Protein AF-A0A1L9VDT9-F1 (afdb_monomer)

Radius of gyration: 27.66 Å; Cα contacts (8 Å, |Δi|>4): 80; chains: 1; bounding box: 55×42×67 Å

Structure (mmCIF, N/CA/C/O backbone):
data_AF-A0A1L9VDT9-F1
#
_entry.id   AF-A0A1L9VDT9-F1
#
loop_
_atom_site.group_PDB
_atom_site.id
_atom_site.type_symbol
_atom_site.label_atom_id
_atom_site.label_alt_id
_atom_site.label_comp_id
_atom_site.label_asym_id
_atom_site.label_entity_id
_atom_site.label_seq_id
_atom_site.pdbx_PDB_ins_code
_atom_site.Cartn_x
_atom_site.Cartn_y
_atom_site.Cartn_z
_atom_site.occupancy
_atom_site.B_iso_or_equiv
_atom_site.auth_seq_id
_atom_site.auth_comp_id
_atom_site.auth_asym_id
_atom_site.auth_atom_id
_atom_site.pdbx_PDB_model_num
ATOM 1 N N . MET A 1 1 ? 7.710 -11.446 -13.720 1.00 82.19 1 MET A N 1
ATOM 2 C CA . MET A 1 1 ? 9.146 -11.270 -13.359 1.00 82.19 1 MET A CA 1
ATOM 3 C C . MET A 1 1 ? 9.260 -11.507 -11.850 1.00 82.19 1 MET A C 1
ATOM 5 O O . MET A 1 1 ? 8.217 -11.571 -11.224 1.00 82.19 1 MET A O 1
ATOM 9 N N . PRO A 1 2 ? 10.412 -11.699 -11.198 1.00 85.00 2 PRO A N 1
ATOM 10 C CA . PRO A 1 2 ? 10.447 -11.739 -9.729 1.00 85.00 2 PRO A CA 1
ATOM 11 C C . PRO A 1 2 ? 10.100 -10.370 -9.123 1.00 85.00 2 PRO A C 1
ATOM 13 O O . PRO A 1 2 ? 10.610 -9.367 -9.613 1.00 85.00 2 PRO A O 1
ATOM 16 N N . ARG A 1 3 ? 9.263 -10.312 -8.070 1.00 82.38 3 ARG A N 1
ATOM 17 C CA . ARG A 1 3 ? 8.740 -9.051 -7.481 1.00 82.38 3 ARG A CA 1
ATOM 18 C C . ARG A 1 3 ? 9.814 -7.983 -7.246 1.00 82.38 3 ARG A C 1
ATOM 20 O O . ARG A 1 3 ? 9.629 -6.843 -7.642 1.00 82.38 3 ARG A O 1
ATOM 27 N N . TYR A 1 4 ? 10.960 -8.356 -6.678 1.00 85.31 4 TYR A N 1
ATOM 28 C CA . TYR A 1 4 ? 12.043 -7.417 -6.348 1.00 85.31 4 TYR A CA 1
ATOM 29 C C . TYR A 1 4 ? 12.730 -6.766 -7.558 1.00 85.31 4 TYR A C 1
ATOM 31 O O . TYR A 1 4 ? 13.470 -5.798 -7.390 1.00 85.31 4 TYR A O 1
ATOM 39 N N . PHE A 1 5 ? 12.508 -7.292 -8.764 1.00 88.81 5 PHE A N 1
ATOM 40 C CA . PHE A 1 5 ? 13.055 -6.756 -10.012 1.00 88.81 5 PHE A CA 1
ATOM 41 C C . PHE A 1 5 ? 11.988 -6.067 -10.868 1.00 88.81 5 PHE A C 1
ATOM 43 O O . PHE A 1 5 ? 12.297 -5.504 -11.917 1.00 88.81 5 PHE A O 1
ATOM 50 N N . GLN A 1 6 ? 10.727 -6.109 -10.439 1.00 87.44 6 GLN A N 1
ATOM 51 C CA . GLN A 1 6 ? 9.625 -5.514 -11.176 1.00 87.44 6 GLN A CA 1
ATOM 52 C C . GLN A 1 6 ? 9.563 -4.008 -10.997 1.00 87.44 6 GLN A C 1
ATOM 54 O O . GLN A 1 6 ? 9.771 -3.484 -9.906 1.00 87.44 6 GLN A O 1
ATOM 59 N N . ASN A 1 7 ? 9.215 -3.335 -12.088 1.00 90.56 7 ASN A N 1
ATOM 60 C CA . ASN A 1 7 ? 8.931 -1.909 -12.108 1.00 90.56 7 ASN A CA 1
ATOM 61 C C . ASN A 1 7 ? 7.807 -1.602 -13.113 1.00 90.56 7 ASN A C 1
ATOM 63 O O . ASN A 1 7 ? 7.906 -0.696 -13.932 1.00 90.56 7 ASN A O 1
ATOM 67 N N . TYR A 1 8 ? 6.767 -2.438 -13.109 1.00 85.31 8 TYR A N 1
ATOM 68 C CA . TYR A 1 8 ? 5.582 -2.261 -13.949 1.00 85.31 8 TYR A CA 1
ATOM 69 C C . TYR A 1 8 ? 4.790 -1.015 -13.517 1.00 85.31 8 TYR A C 1
ATOM 71 O O . TYR A 1 8 ? 4.725 -0.718 -12.328 1.00 85.31 8 TYR A O 1
ATOM 79 N N . GLY A 1 9 ? 4.189 -0.294 -14.468 1.00 84.06 9 GLY A N 1
ATOM 80 C CA . GLY A 1 9 ? 3.541 1.004 -14.239 1.00 84.06 9 GLY A CA 1
ATOM 81 C C . GLY A 1 9 ? 4.457 2.216 -14.456 1.00 84.06 9 GLY A C 1
ATOM 82 O O . GLY A 1 9 ? 3.964 3.338 -14.524 1.00 84.06 9 GLY A O 1
ATOM 83 N N . ASP A 1 10 ? 5.769 2.006 -14.615 1.00 89.62 10 ASP A N 1
ATOM 84 C CA . ASP A 1 10 ? 6.721 3.032 -15.052 1.00 89.62 10 ASP A CA 1
ATOM 85 C C . ASP A 1 10 ? 6.895 2.971 -16.584 1.00 89.62 10 ASP A C 1
ATOM 87 O O . ASP A 1 10 ? 7.441 1.984 -17.086 1.00 89.62 10 ASP A O 1
ATOM 91 N N . PRO A 1 11 ? 6.481 4.004 -17.347 1.00 88.75 11 PRO A N 1
ATOM 92 C CA . PRO A 1 11 ? 6.501 3.962 -18.813 1.00 88.75 11 PRO A CA 1
ATOM 93 C C . PRO A 1 11 ? 7.888 3.712 -19.422 1.00 88.75 11 PRO A C 1
ATOM 95 O O . PRO A 1 11 ? 8.004 3.030 -20.436 1.00 88.75 11 PRO A O 1
ATOM 98 N N . GLU A 1 12 ? 8.946 4.230 -18.790 1.00 88.44 12 GLU A N 1
ATOM 99 C CA . GLU A 1 12 ? 10.332 4.025 -19.236 1.00 88.44 12 GLU A CA 1
ATOM 100 C C . GLU A 1 12 ? 10.808 2.582 -19.018 1.00 88.44 12 GLU A C 1
ATOM 102 O O . GLU A 1 12 ? 11.604 2.061 -19.793 1.00 88.44 12 GLU A O 1
ATOM 107 N N . SER A 1 13 ? 10.323 1.913 -17.971 1.00 90.56 13 SER A N 1
ATOM 108 C CA . SER A 1 13 ? 10.639 0.503 -17.732 1.00 90.56 13 SER A CA 1
ATOM 109 C C . SER A 1 13 ? 9.860 -0.411 -18.669 1.00 90.56 13 SER A C 1
ATOM 111 O O . SER A 1 13 ? 10.387 -1.429 -19.112 1.00 90.56 13 SER A O 1
ATOM 113 N N . GLU A 1 14 ? 8.617 -0.046 -18.986 1.00 87.06 14 GLU A N 1
ATOM 114 C CA . GLU A 1 14 ? 7.749 -0.817 -19.877 1.00 87.06 14 GLU A CA 1
ATOM 115 C C . GLU A 1 14 ? 8.190 -0.765 -21.340 1.00 87.06 14 GLU A C 1
ATOM 117 O O . GLU A 1 14 ? 8.021 -1.755 -22.053 1.00 87.06 14 GLU A O 1
ATOM 122 N N . SER A 1 15 ? 8.803 0.337 -21.785 1.00 86.88 15 SER A N 1
ATOM 123 C CA . SER A 1 15 ? 9.387 0.421 -23.129 1.00 86.88 15 SER A CA 1
ATOM 124 C C . SER A 1 15 ? 10.626 -0.467 -23.298 1.00 86.88 15 SER A C 1
ATOM 126 O O . SER A 1 15 ? 11.050 -0.714 -24.427 1.00 86.88 15 SER A O 1
ATOM 128 N N . LEU A 1 16 ? 11.202 -0.958 -22.189 1.00 86.75 16 LEU A N 1
ATOM 129 C CA . LEU A 1 16 ? 12.471 -1.691 -22.147 1.00 86.75 16 LEU A CA 1
ATOM 130 C C . LEU A 1 16 ? 13.615 -0.939 -22.846 1.00 86.75 16 LEU A C 1
ATOM 132 O O . LEU A 1 16 ? 14.579 -1.549 -23.316 1.00 86.75 16 LEU A O 1
ATOM 136 N N . GLU A 1 17 ? 13.535 0.390 -22.895 1.00 88.69 17 GLU A N 1
ATOM 137 C CA . GLU A 1 17 ? 14.630 1.227 -23.359 1.00 88.69 17 GLU A CA 1
ATOM 138 C C . GLU A 1 17 ? 15.736 1.289 -22.303 1.00 88.69 17 GLU A C 1
ATOM 140 O O . GLU A 1 17 ? 15.515 1.108 -21.103 1.00 88.69 17 GLU A O 1
ATOM 145 N N . LYS A 1 18 ? 16.972 1.539 -22.748 1.00 90.94 18 LYS A N 1
ATOM 146 C CA . LYS A 1 18 ? 18.097 1.678 -21.824 1.00 90.94 18 LYS A CA 1
ATOM 147 C C . LYS A 1 18 ? 17.825 2.869 -20.888 1.00 90.94 18 LYS A C 1
ATOM 149 O O . LYS A 1 18 ? 17.718 3.993 -21.380 1.00 90.94 18 LYS A O 1
ATOM 154 N N . PRO A 1 19 ? 17.776 2.661 -19.561 1.00 92.00 19 PRO A N 1
ATOM 155 C CA . PRO A 1 19 ? 17.385 3.709 -18.633 1.00 92.00 19 PRO A CA 1
ATOM 156 C C . PRO A 1 19 ? 18.429 4.823 -18.565 1.00 92.00 19 PRO A C 1
ATOM 158 O O . PRO A 1 19 ? 19.639 4.579 -18.643 1.00 92.00 19 PRO A O 1
ATOM 161 N N . LYS A 1 20 ? 17.949 6.053 -18.370 1.00 89.69 20 LYS A N 1
ATOM 162 C CA . LYS A 1 20 ? 18.797 7.217 -18.100 1.00 89.69 20 LYS A CA 1
ATOM 163 C C . LYS A 1 20 ? 19.376 7.107 -16.688 1.00 89.69 20 LYS A C 1
ATOM 165 O O . LYS A 1 20 ? 18.647 6.863 -15.731 1.00 89.69 20 LYS A O 1
ATOM 170 N N . LEU A 1 21 ? 20.692 7.275 -16.577 1.00 89.00 21 LEU A N 1
ATOM 171 C CA . LEU A 1 21 ? 21.431 7.197 -15.308 1.00 89.00 21 LEU A CA 1
ATOM 172 C C . LEU A 1 21 ? 21.796 8.574 -14.746 1.00 89.00 21 LEU A C 1
ATOM 174 O O . LEU A 1 21 ? 22.356 8.666 -13.656 1.00 89.00 21 LEU A O 1
ATOM 178 N N . GLU A 1 22 ? 21.523 9.629 -15.507 1.00 91.50 22 GLU A N 1
ATOM 179 C CA . GLU A 1 22 ? 21.827 10.999 -15.122 1.00 91.50 22 GLU A CA 1
ATOM 180 C C . GLU A 1 22 ? 20.866 11.461 -14.027 1.00 91.50 22 GLU A C 1
ATOM 182 O O . GLU A 1 22 ? 19.655 11.236 -14.100 1.00 91.50 22 GLU A O 1
ATOM 187 N N . LEU A 1 23 ? 21.423 12.099 -12.999 1.00 92.06 23 LEU A N 1
ATOM 188 C CA . LEU A 1 23 ? 20.629 12.736 -11.959 1.00 92.06 23 LEU A CA 1
ATOM 189 C C . LEU A 1 23 ? 20.035 14.050 -12.496 1.00 92.06 23 LEU A C 1
ATOM 191 O O . LEU A 1 23 ? 20.673 14.711 -13.319 1.00 92.06 23 LEU A O 1
ATOM 195 N N . PRO A 1 24 ? 18.842 14.453 -12.023 1.00 91.62 24 PRO A N 1
ATOM 196 C CA . PRO A 1 24 ? 18.290 15.771 -12.316 1.00 91.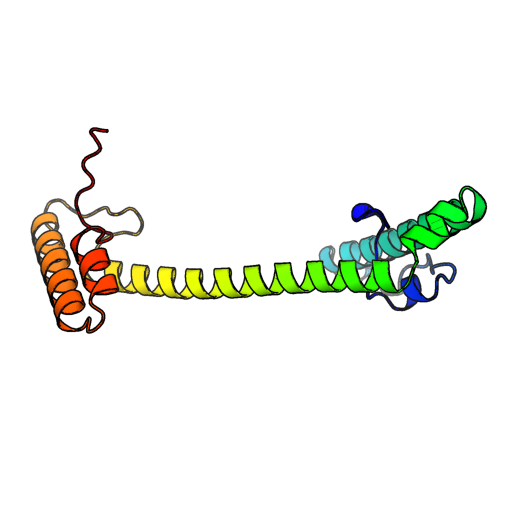62 24 PRO A CA 1
ATOM 197 C C . PRO A 1 24 ? 19.273 16.889 -11.955 1.00 91.62 24 PRO A C 1
ATOM 199 O O . PRO A 1 24 ? 19.992 16.795 -10.961 1.00 91.62 24 PRO A O 1
ATOM 202 N N . SER A 1 25 ? 19.288 17.974 -12.729 1.00 93.38 25 SER A N 1
ATOM 203 C CA . SER A 1 25 ? 20.205 19.101 -12.500 1.00 93.38 25 SER A CA 1
ATOM 204 C C . SER A 1 25 ? 20.004 19.793 -11.147 1.00 93.38 25 SER A C 1
ATOM 206 O O . SER A 1 25 ? 20.925 20.405 -10.622 1.00 93.38 25 SER A O 1
ATOM 208 N N . ASP A 1 26 ? 18.800 19.708 -10.585 1.00 93.88 26 ASP A N 1
ATOM 209 C CA . ASP A 1 26 ? 18.414 20.260 -9.286 1.00 93.88 26 ASP A CA 1
ATOM 210 C C . ASP A 1 26 ? 18.567 1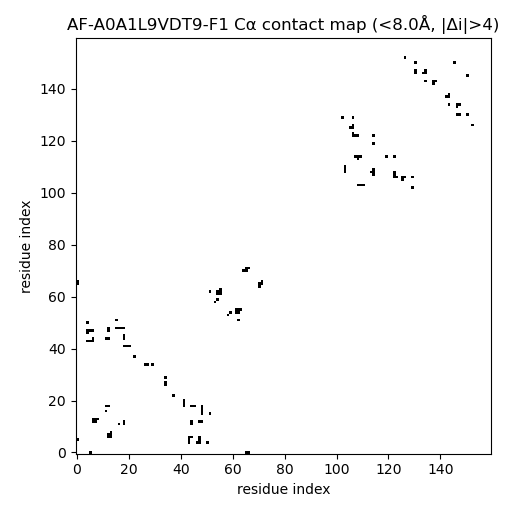9.257 -8.129 1.00 93.88 26 ASP A C 1
ATOM 212 O O . ASP A 1 26 ? 18.231 19.584 -6.992 1.00 93.88 26 ASP A O 1
ATOM 216 N N . TYR A 1 27 ? 19.093 18.054 -8.388 1.00 93.50 27 TYR A N 1
ATOM 217 C CA . TYR A 1 27 ? 19.130 16.944 -7.434 1.00 93.50 27 TYR A CA 1
ATOM 218 C C . TYR A 1 27 ? 19.741 17.318 -6.074 1.00 93.50 27 TYR A C 1
ATOM 220 O O . TYR A 1 27 ? 19.134 17.044 -5.037 1.00 93.50 27 TYR A O 1
ATOM 228 N N . ASP A 1 28 ? 20.893 17.995 -6.061 1.00 95.19 28 ASP A N 1
ATOM 229 C CA . ASP A 1 28 ? 21.585 18.372 -4.817 1.00 95.19 28 ASP A CA 1
ATOM 230 C C . ASP A 1 28 ? 20.819 19.424 -4.000 1.00 95.19 28 ASP A C 1
ATOM 232 O O . ASP A 1 28 ? 21.023 19.555 -2.794 1.00 95.19 28 ASP A O 1
ATOM 236 N N . SER A 1 29 ? 19.906 20.152 -4.646 1.00 96.00 29 SER A N 1
ATOM 237 C CA . SER A 1 29 ? 19.039 21.143 -4.001 1.00 96.00 29 SER A CA 1
ATOM 238 C C . SER A 1 29 ? 17.749 20.529 -3.440 1.00 96.00 29 SER A C 1
ATOM 240 O O . SER A 1 29 ? 17.001 21.204 -2.732 1.00 96.00 29 SER A O 1
ATOM 242 N N . LEU A 1 30 ? 17.459 19.258 -3.741 1.00 95.50 30 LEU A N 1
ATOM 2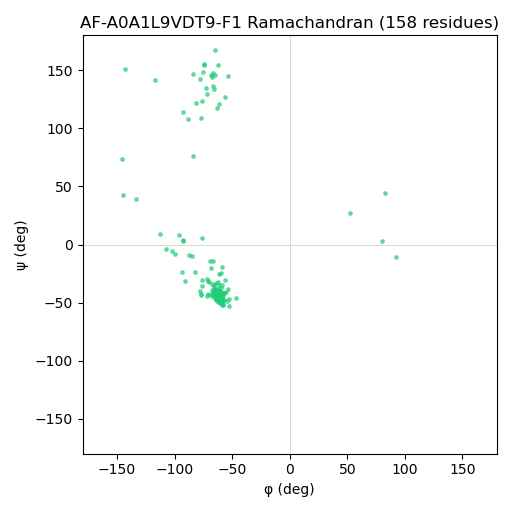43 C CA . LEU A 1 30 ? 16.279 18.560 -3.232 1.00 95.50 30 LEU A CA 1
ATOM 244 C C . LEU A 1 30 ? 16.440 18.181 -1.756 1.00 95.50 30 LEU A C 1
ATOM 246 O O . LEU A 1 30 ? 17.542 17.950 -1.262 1.00 95.50 30 LEU A O 1
ATOM 250 N N . SER A 1 31 ? 15.313 18.024 -1.054 1.00 97.12 31 SER A N 1
ATOM 251 C CA . SER A 1 31 ? 15.321 17.443 0.291 1.00 97.12 31 SER A CA 1
ATOM 252 C C . SER A 1 31 ? 15.842 16.003 0.267 1.00 97.12 31 SER A C 1
ATOM 254 O O . SER A 1 31 ? 15.688 15.287 -0.724 1.00 97.12 31 SER A O 1
ATOM 256 N N . HIS A 1 32 ? 16.396 15.539 1.388 1.00 95.81 32 HIS A N 1
ATOM 257 C CA . HIS A 1 32 ? 16.972 14.196 1.482 1.00 95.81 32 HIS A CA 1
ATOM 258 C C . HIS A 1 32 ? 15.984 13.082 1.084 1.00 95.81 32 HIS A C 1
ATOM 260 O O . HIS A 1 32 ? 16.334 12.170 0.341 1.00 95.81 32 HIS A O 1
ATOM 266 N N . SER A 1 33 ? 14.718 13.201 1.497 1.00 96.44 33 SER A N 1
ATOM 267 C CA . SER A 1 33 ? 13.653 12.264 1.107 1.00 96.44 33 SER A CA 1
ATOM 268 C C . SER A 1 33 ? 13.446 12.214 -0.416 1.00 96.44 33 SER A C 1
ATOM 270 O O . SER A 1 33 ? 13.388 11.136 -1.009 1.00 96.44 33 SER A O 1
ATOM 272 N N . LYS A 1 34 ? 13.427 13.376 -1.083 1.00 95.69 34 LYS A N 1
ATOM 273 C CA . LYS A 1 34 ? 13.287 13.455 -2.545 1.00 95.69 34 LYS A CA 1
ATOM 274 C C . LYS A 1 34 ? 14.513 12.901 -3.270 1.00 95.69 34 LYS A C 1
ATOM 276 O O . LYS A 1 34 ? 14.362 12.192 -4.260 1.00 95.69 34 LYS A O 1
ATOM 281 N N . GLN A 1 35 ? 15.712 13.164 -2.756 1.00 96.12 35 GLN A N 1
ATOM 282 C CA . GLN A 1 35 ? 16.951 12.590 -3.285 1.00 96.12 35 GLN A CA 1
ATOM 283 C C . GLN A 1 35 ? 16.932 11.053 -3.246 1.00 96.12 35 GLN A C 1
ATOM 285 O O . GLN A 1 35 ? 17.239 10.397 -4.245 1.00 96.12 35 GLN A O 1
ATOM 290 N N . ILE A 1 36 ? 16.507 10.469 -2.119 1.00 95.81 36 ILE A N 1
ATOM 291 C CA . ILE A 1 36 ? 16.337 9.016 -1.980 1.00 95.81 36 ILE A CA 1
ATOM 292 C C . ILE A 1 36 ? 15.335 8.491 -3.013 1.00 95.81 36 ILE A C 1
ATOM 294 O O . ILE A 1 36 ? 15.643 7.527 -3.711 1.00 95.81 36 ILE A O 1
ATOM 298 N N . ALA A 1 37 ? 14.176 9.138 -3.162 1.00 94.81 37 ALA A N 1
ATOM 299 C CA . ALA A 1 37 ? 13.150 8.719 -4.117 1.00 94.81 37 ALA A CA 1
ATOM 300 C C . ALA A 1 37 ? 13.648 8.731 -5.575 1.00 94.81 37 ALA A C 1
ATOM 302 O O . ALA A 1 37 ? 13.388 7.789 -6.330 1.00 94.81 37 ALA A O 1
ATOM 303 N N . VAL A 1 38 ? 14.415 9.755 -5.969 1.00 94.75 38 VAL A N 1
ATOM 304 C CA . VAL A 1 38 ? 15.031 9.837 -7.305 1.00 94.75 38 VAL A CA 1
ATOM 305 C C . VAL A 1 38 ? 16.011 8.684 -7.523 1.00 94.75 38 VAL A C 1
ATOM 307 O O . VAL A 1 38 ? 15.914 7.966 -8.521 1.00 94.75 38 VAL A O 1
ATOM 310 N N . ARG A 1 39 ? 16.925 8.450 -6.573 1.00 95.06 39 ARG A N 1
ATOM 311 C CA . ARG A 1 39 ? 17.896 7.347 -6.663 1.00 95.06 39 ARG A CA 1
ATOM 312 C C . ARG A 1 39 ? 17.218 5.987 -6.716 1.00 95.06 39 ARG A C 1
ATOM 314 O O . ARG A 1 39 ? 17.639 5.123 -7.481 1.00 95.06 39 ARG A O 1
ATOM 321 N N . GLU A 1 40 ? 16.173 5.807 -5.920 1.00 94.69 40 GLU A N 1
ATOM 322 C CA . GLU A 1 40 ? 15.403 4.572 -5.877 1.00 94.69 40 GLU A CA 1
ATOM 323 C C . GLU A 1 40 ? 14.681 4.309 -7.203 1.00 94.69 40 GLU A C 1
ATOM 325 O O . GLU A 1 40 ? 14.693 3.184 -7.700 1.00 94.69 40 GLU A O 1
ATOM 330 N N . THR A 1 41 ? 14.134 5.352 -7.829 1.00 94.31 41 THR A N 1
ATOM 331 C CA . THR A 1 41 ? 13.505 5.257 -9.154 1.00 94.31 41 THR A CA 1
ATOM 332 C C . THR A 1 41 ? 14.512 4.798 -10.208 1.00 94.31 41 THR A C 1
ATOM 334 O O . THR A 1 41 ? 14.267 3.816 -10.911 1.00 94.31 41 THR A O 1
ATOM 337 N N . ILE A 1 42 ? 15.688 5.436 -10.273 1.00 94.25 42 ILE A N 1
ATOM 338 C CA . ILE A 1 42 ? 16.760 5.040 -11.202 1.00 94.25 42 ILE A CA 1
ATOM 339 C C . ILE A 1 42 ? 17.191 3.592 -10.935 1.00 94.25 42 ILE A C 1
ATOM 341 O O . ILE A 1 42 ? 17.305 2.794 -11.866 1.00 94.25 42 ILE A O 1
ATOM 345 N N . ARG A 1 43 ? 17.376 3.217 -9.662 1.00 94.75 43 ARG A N 1
ATOM 346 C CA . ARG A 1 43 ? 17.757 1.856 -9.266 1.00 94.75 43 ARG A CA 1
ATOM 347 C C . ARG A 1 43 ? 16.751 0.816 -9.768 1.00 94.75 43 ARG A C 1
ATOM 3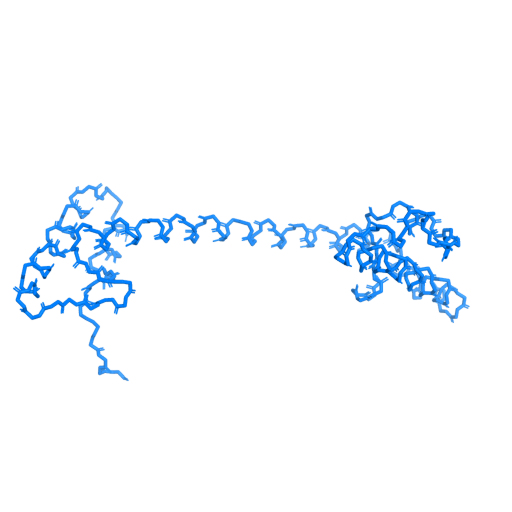49 O O . ARG A 1 43 ? 17.167 -0.182 -10.358 1.00 94.75 43 ARG A O 1
ATOM 356 N N . LYS A 1 44 ? 15.448 1.042 -9.566 1.00 94.44 44 LYS A N 1
ATOM 357 C CA . LYS A 1 44 ? 14.384 0.129 -10.018 1.00 94.44 44 LYS A CA 1
ATOM 358 C C . LYS A 1 44 ? 14.375 -0.028 -11.538 1.00 94.44 44 LYS A C 1
ATOM 360 O O . LYS A 1 44 ? 14.363 -1.160 -12.018 1.00 94.44 44 LYS A O 1
ATOM 365 N N . ARG A 1 45 ? 14.477 1.077 -12.284 1.00 95.31 45 ARG A N 1
ATOM 366 C CA . ARG A 1 45 ? 14.552 1.069 -13.758 1.00 95.31 45 ARG A CA 1
ATOM 367 C C . ARG A 1 45 ? 15.730 0.241 -14.268 1.00 95.31 45 ARG A C 1
ATOM 369 O O . ARG A 1 45 ? 15.562 -0.618 -15.130 1.00 95.31 45 ARG A O 1
ATOM 376 N N . VAL A 1 46 ? 16.918 0.450 -13.695 1.00 94.81 46 VAL A N 1
ATOM 377 C CA . VAL A 1 46 ? 18.139 -0.290 -14.061 1.00 94.81 46 VAL A CA 1
ATOM 378 C C . VAL A 1 46 ? 17.990 -1.781 -13.806 1.00 94.81 46 VAL A C 1
ATOM 380 O O . VAL A 1 46 ? 18.293 -2.586 -14.684 1.00 94.81 46 VAL A O 1
ATOM 383 N N . ILE A 1 47 ? 17.518 -2.159 -12.621 1.00 95.19 47 ILE A N 1
ATOM 384 C CA . ILE A 1 47 ? 17.363 -3.566 -12.249 1.00 95.19 47 ILE A CA 1
ATOM 385 C C . ILE A 1 47 ? 16.335 -4.258 -13.150 1.00 95.19 47 ILE A C 1
ATOM 387 O O . ILE A 1 47 ? 16.608 -5.353 -13.643 1.00 95.19 47 ILE A O 1
ATOM 391 N N . HIS A 1 48 ? 15.197 -3.607 -13.405 1.00 94.44 48 HIS A N 1
ATOM 392 C CA . HIS A 1 48 ? 14.157 -4.120 -14.293 1.00 94.44 48 HIS A CA 1
ATOM 393 C C . HIS A 1 48 ? 14.698 -4.382 -15.700 1.00 94.44 48 HIS A C 1
ATOM 395 O O . HIS A 1 48 ? 14.594 -5.499 -16.215 1.00 94.44 48 HIS A O 1
ATOM 401 N N . TYR A 1 49 ? 15.349 -3.371 -16.283 1.00 94.81 49 TYR A N 1
ATOM 402 C CA . TYR A 1 49 ? 15.953 -3.443 -17.609 1.00 94.81 49 TYR A CA 1
ATOM 403 C C . TYR A 1 49 ? 17.016 -4.545 -17.696 1.00 94.81 49 TYR A C 1
ATOM 405 O O . TYR A 1 49 ? 16.982 -5.377 -18.604 1.00 94.81 49 TYR A O 1
ATOM 413 N N . LEU A 1 50 ? 17.948 -4.596 -16.736 1.00 94.69 50 LEU A N 1
ATOM 414 C CA . LEU A 1 50 ? 19.005 -5.608 -16.724 1.00 94.69 50 LEU A CA 1
ATOM 415 C C . LEU A 1 50 ? 18.426 -7.016 -16.617 1.00 94.69 50 LEU A C 1
ATOM 417 O O . LEU A 1 50 ? 18.842 -7.895 -17.369 1.00 94.69 50 LEU A O 1
ATOM 421 N N . TYR A 1 51 ? 17.449 -7.234 -15.737 1.00 94.19 51 TYR A N 1
ATOM 422 C CA . TYR A 1 51 ? 16.809 -8.538 -15.616 1.00 94.19 51 TYR A CA 1
ATOM 423 C C . TYR A 1 51 ? 16.094 -8.929 -16.914 1.00 94.19 51 TYR A C 1
ATOM 425 O O . TYR A 1 51 ? 16.262 -10.057 -17.381 1.00 94.19 51 TYR A O 1
ATOM 433 N N . ALA A 1 52 ? 15.342 -8.010 -17.528 1.00 93.06 52 ALA A N 1
ATOM 434 C CA . ALA A 1 52 ? 14.638 -8.256 -18.784 1.00 93.06 52 ALA A CA 1
ATOM 435 C C . ALA A 1 52 ? 15.598 -8.658 -19.912 1.00 93.06 52 ALA A C 1
ATOM 437 O O . ALA A 1 52 ? 15.431 -9.714 -20.525 1.00 93.06 52 ALA A O 1
ATOM 438 N N . ILE A 1 53 ? 16.649 -7.866 -20.133 1.00 93.94 53 ILE A N 1
ATOM 439 C CA . ILE A 1 53 ? 17.614 -8.090 -21.213 1.00 93.94 53 ILE A CA 1
ATOM 440 C C . ILE A 1 53 ? 18.467 -9.335 -20.969 1.00 93.94 53 ILE A C 1
ATOM 442 O O . ILE A 1 53 ? 18.675 -10.122 -21.893 1.00 93.94 53 ILE A O 1
ATOM 446 N N . LEU A 1 54 ? 18.963 -9.548 -19.746 1.00 94.31 54 LEU A N 1
ATOM 447 C CA . LEU A 1 54 ? 19.757 -10.739 -19.432 1.00 94.31 54 LEU A CA 1
ATOM 448 C C . LEU A 1 54 ? 18.915 -12.007 -19.556 1.00 94.31 54 LEU A C 1
ATOM 450 O O . LEU A 1 54 ? 19.385 -12.984 -20.131 1.00 94.31 54 LEU A O 1
ATOM 454 N N . THR A 1 55 ? 17.663 -11.983 -19.096 1.00 93.44 55 THR A N 1
ATOM 455 C CA . THR A 1 55 ? 16.762 -13.135 -19.232 1.00 93.44 55 THR A CA 1
ATOM 456 C C . THR A 1 55 ? 16.422 -13.398 -20.695 1.00 93.44 55 THR A C 1
ATOM 458 O O . THR A 1 55 ? 16.489 -14.543 -21.122 1.00 93.44 55 THR A O 1
ATOM 461 N N . SER A 1 56 ? 16.147 -12.356 -21.487 1.00 93.06 56 SER A N 1
ATOM 462 C CA . SER A 1 56 ? 15.917 -12.480 -22.935 1.00 93.06 56 SER A CA 1
ATOM 463 C C . SER A 1 56 ? 17.098 -13.138 -23.656 1.00 93.06 56 SER A C 1
ATOM 465 O O . SER A 1 56 ? 16.903 -14.012 -24.497 1.00 93.06 56 SER A O 1
ATOM 467 N N . ARG A 1 57 ? 18.332 -12.760 -23.292 1.00 94.00 57 ARG A N 1
ATOM 468 C CA . ARG A 1 57 ? 19.559 -13.266 -23.924 1.00 94.00 57 ARG A CA 1
ATOM 469 C C . ARG A 1 57 ? 19.951 -14.666 -23.470 1.00 94.00 57 ARG A C 1
ATOM 471 O O . ARG A 1 57 ? 20.410 -15.455 -24.287 1.00 94.00 57 ARG A O 1
ATOM 478 N N . LEU A 1 58 ? 19.847 -14.942 -22.172 1.00 95.88 58 LEU A N 1
ATOM 479 C CA . LEU A 1 58 ? 20.359 -16.177 -21.577 1.00 95.88 58 LEU A CA 1
ATOM 480 C C . LEU A 1 58 ? 19.306 -17.289 -21.550 1.00 95.88 58 LEU A C 1
ATOM 482 O O . LEU A 1 58 ? 19.676 -18.450 -21.643 1.00 95.88 58 LEU A O 1
ATOM 486 N N . ASN A 1 59 ? 18.017 -16.943 -21.429 1.00 93.25 59 ASN A N 1
ATOM 487 C CA . ASN A 1 59 ? 16.906 -17.882 -21.250 1.00 93.25 59 ASN A CA 1
ATOM 488 C C . ASN A 1 59 ? 15.625 -17.387 -21.966 1.00 93.25 59 ASN A C 1
ATOM 490 O O . ASN A 1 59 ? 14.675 -16.954 -21.301 1.00 93.25 59 ASN A O 1
ATOM 494 N N . PRO A 1 60 ? 15.555 -17.458 -23.309 1.00 92.69 60 PRO A N 1
ATOM 495 C CA . PRO A 1 60 ? 14.444 -16.896 -24.085 1.00 92.69 60 PRO A CA 1
ATOM 496 C C . PRO A 1 60 ? 13.082 -17.520 -23.744 1.00 92.69 60 PRO A C 1
ATOM 498 O O . PRO A 1 60 ? 12.082 -16.810 -23.683 1.00 92.69 60 PRO A O 1
ATOM 501 N N . GLU A 1 61 ? 13.034 -18.817 -23.428 1.00 91.44 61 GLU A N 1
ATOM 502 C CA . GLU A 1 61 ? 11.804 -19.479 -22.966 1.00 91.44 61 GLU A CA 1
ATOM 503 C C . GLU A 1 61 ? 11.292 -18.881 -21.648 1.00 91.44 61 GLU A C 1
ATOM 505 O O . GLU A 1 61 ? 10.104 -18.596 -21.487 1.00 91.44 61 GLU A O 1
ATOM 510 N N . HIS A 1 62 ? 12.206 -18.616 -20.709 1.00 88.56 62 HIS A N 1
ATOM 511 C CA . HIS A 1 62 ? 11.861 -17.991 -19.435 1.00 88.56 62 HIS A CA 1
ATOM 512 C C . HIS A 1 62 ? 11.389 -16.549 -19.631 1.00 88.56 62 HIS A C 1
ATOM 514 O O . HIS A 1 62 ? 10.419 -16.124 -19.005 1.00 88.56 62 HIS A O 1
ATOM 520 N N . TYR A 1 63 ? 12.038 -15.815 -20.538 1.00 90.88 63 TYR A N 1
ATOM 521 C CA . TYR A 1 63 ? 11.612 -14.477 -20.930 1.00 90.88 63 TYR A CA 1
ATOM 522 C C . TYR A 1 63 ? 10.182 -14.494 -21.482 1.00 90.88 63 TYR A C 1
ATOM 524 O O . TYR A 1 63 ? 9.325 -13.774 -20.975 1.00 90.88 63 TYR A O 1
ATOM 532 N N . ASN A 1 64 ? 9.889 -15.370 -22.443 1.00 89.50 64 ASN A N 1
ATOM 533 C CA . ASN A 1 64 ? 8.557 -15.482 -23.034 1.00 89.50 64 ASN A CA 1
ATOM 534 C C . ASN A 1 64 ? 7.488 -15.833 -21.993 1.00 89.50 64 ASN A C 1
ATOM 536 O O . ASN A 1 64 ? 6.406 -15.251 -22.016 1.00 89.50 64 ASN A O 1
ATOM 540 N N . ALA A 1 65 ? 7.785 -16.732 -21.051 1.00 87.19 65 ALA A N 1
ATOM 541 C CA . ALA A 1 65 ? 6.856 -17.090 -19.981 1.00 87.19 65 ALA A CA 1
ATOM 542 C C . ALA A 1 65 ? 6.579 -15.916 -19.023 1.00 87.19 65 ALA A C 1
ATOM 544 O O . ALA A 1 65 ? 5.436 -15.684 -18.628 1.00 87.19 65 ALA A O 1
ATOM 545 N N . ILE A 1 66 ? 7.620 -15.160 -18.661 1.00 84.56 66 ILE A N 1
ATOM 546 C CA . ILE A 1 66 ? 7.543 -14.069 -17.685 1.00 84.56 66 ILE A CA 1
ATOM 547 C C . ILE A 1 66 ? 6.937 -12.786 -18.260 1.00 84.56 66 ILE A C 1
ATOM 549 O O . ILE A 1 66 ? 6.206 -12.091 -17.554 1.00 84.56 66 ILE A O 1
ATOM 553 N N . PHE A 1 67 ? 7.286 -12.447 -19.498 1.00 82.94 67 PHE A N 1
ATOM 554 C CA . PHE A 1 67 ? 6.858 -11.220 -20.169 1.00 82.94 67 PHE A CA 1
ATOM 555 C C . PHE A 1 67 ? 5.637 -11.441 -21.066 1.00 82.94 67 PHE A C 1
ATOM 557 O O . PHE A 1 67 ? 5.218 -10.533 -21.780 1.00 82.94 67 PHE A O 1
ATOM 564 N N . ASN A 1 68 ? 5.020 -12.626 -21.002 1.00 85.81 68 ASN A N 1
ATOM 565 C CA . ASN A 1 68 ? 3.724 -12.864 -21.615 1.00 85.81 68 ASN A CA 1
ATOM 566 C C . ASN A 1 68 ? 2.700 -11.855 -21.071 1.00 85.81 68 ASN A C 1
ATOM 568 O O . ASN A 1 68 ? 2.503 -11.754 -19.858 1.00 85.81 68 ASN A O 1
ATOM 572 N N . GLN A 1 69 ? 2.003 -11.151 -21.965 1.00 75.94 69 GLN A N 1
ATOM 573 C CA . GLN A 1 69 ? 1.025 -10.123 -21.599 1.00 75.94 69 GLN A CA 1
ATOM 574 C C . GLN A 1 69 ? -0.034 -10.644 -20.616 1.00 75.94 69 GLN A C 1
ATOM 576 O O . GLN A 1 69 ? -0.393 -9.952 -19.668 1.00 75.94 69 GLN A O 1
ATOM 581 N N . SER A 1 70 ? -0.481 -11.894 -20.773 1.00 81.00 70 SER A N 1
ATOM 582 C CA . SER A 1 70 ? -1.444 -12.503 -19.852 1.00 81.00 70 SER A CA 1
ATOM 583 C C . SER A 1 70 ? -0.861 -12.737 -18.454 1.00 81.00 70 SER A C 1
ATOM 585 O O . SER A 1 70 ? -1.576 -12.597 -17.466 1.00 81.00 70 SER A O 1
ATOM 587 N N . ALA A 1 71 ? 0.433 -13.057 -18.344 1.00 78.06 71 ALA A N 1
ATOM 588 C CA . ALA A 1 71 ? 1.108 -13.224 -17.060 1.00 78.06 71 ALA A CA 1
ATOM 589 C C . ALA A 1 71 ? 1.288 -11.875 -16.350 1.00 78.06 71 ALA A C 1
ATOM 591 O O . ALA A 1 71 ? 0.998 -11.773 -15.160 1.00 78.06 71 ALA A O 1
ATOM 592 N N . VAL A 1 72 ? 1.684 -10.836 -17.093 1.00 80.19 72 VAL A N 1
ATOM 593 C CA . VAL A 1 72 ? 1.828 -9.472 -16.563 1.00 80.19 72 VAL A CA 1
ATOM 594 C C . VAL A 1 72 ? 0.480 -8.920 -16.089 1.00 80.19 72 VAL A C 1
ATOM 596 O O . VAL A 1 72 ? 0.390 -8.422 -14.969 1.00 80.19 72 VAL A O 1
ATOM 599 N N . VAL A 1 73 ? -0.582 -9.051 -16.893 1.00 82.94 73 VAL A N 1
ATOM 600 C CA . VAL A 1 73 ? -1.930 -8.583 -16.523 1.00 82.94 73 VAL A CA 1
ATOM 601 C C . VAL A 1 73 ? -2.465 -9.336 -15.307 1.00 82.94 73 VAL A C 1
ATOM 603 O O . VAL A 1 73 ? -2.934 -8.698 -14.369 1.00 82.94 73 VAL A O 1
ATOM 606 N N . ARG A 1 74 ? -2.347 -10.673 -15.269 1.00 82.56 74 ARG A N 1
ATOM 607 C CA . ARG A 1 74 ? -2.773 -11.465 -14.101 1.00 82.56 74 ARG A CA 1
ATOM 608 C C . ARG A 1 74 ? -2.067 -11.029 -12.823 1.00 82.56 74 ARG A C 1
ATOM 610 O O . ARG A 1 74 ? -2.713 -10.925 -11.787 1.00 82.56 74 ARG A O 1
ATOM 617 N N . GLN A 1 75 ? -0.765 -10.761 -12.893 1.00 80.50 75 GLN A N 1
ATOM 618 C CA . GLN A 1 75 ? -0.027 -10.325 -11.717 1.00 80.50 75 GLN A CA 1
ATOM 619 C C . GLN A 1 75 ? -0.502 -8.951 -11.219 1.00 80.50 75 GLN A C 1
ATOM 621 O O . GLN A 1 75 ? -0.712 -8.791 -10.020 1.00 80.50 75 GLN A O 1
ATOM 626 N N . ARG A 1 76 ? -0.727 -7.990 -12.126 1.00 82.88 76 ARG A N 1
ATOM 627 C CA . ARG A 1 76 ? -1.263 -6.671 -11.754 1.00 82.88 76 ARG A CA 1
ATOM 628 C C . ARG A 1 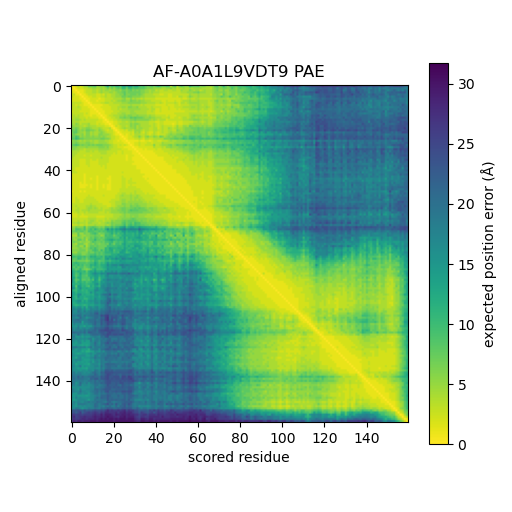76 ? -2.650 -6.779 -11.135 1.00 82.88 76 ARG A C 1
ATOM 630 O O . ARG A 1 76 ? -2.883 -6.177 -10.100 1.00 82.88 76 ARG A O 1
ATOM 637 N N . LEU A 1 77 ? -3.549 -7.557 -11.740 1.00 86.44 77 LEU A N 1
ATOM 638 C CA . LEU A 1 77 ? -4.902 -7.762 -11.210 1.00 86.44 77 LEU A CA 1
ATOM 639 C C . LEU A 1 77 ? -4.872 -8.325 -9.787 1.00 86.44 77 LEU A C 1
ATOM 641 O O . LEU A 1 77 ? -5.618 -7.859 -8.937 1.00 86.44 77 LEU A O 1
ATOM 645 N N . PHE A 1 78 ? -3.980 -9.280 -9.519 1.00 84.06 78 PHE A N 1
ATOM 646 C CA . PHE A 1 78 ? -3.801 -9.814 -8.172 1.00 84.06 78 PHE A CA 1
ATOM 647 C C . PHE A 1 78 ? -3.293 -8.749 -7.188 1.00 84.06 78 PHE A C 1
ATOM 649 O O . PHE A 1 78 ? -3.794 -8.659 -6.075 1.00 84.06 78 PHE A O 1
ATOM 656 N N . GLU A 1 79 ? -2.317 -7.928 -7.583 1.00 83.50 79 GLU A N 1
ATOM 657 C CA . GLU A 1 79 ? -1.812 -6.835 -6.738 1.00 83.50 79 GLU A CA 1
ATOM 658 C C . GLU A 1 79 ? -2.886 -5.780 -6.451 1.00 83.50 79 GLU A C 1
ATOM 660 O O . GLU A 1 79 ? -3.013 -5.353 -5.308 1.00 83.50 79 GLU A O 1
ATOM 665 N N . PHE A 1 80 ? -3.689 -5.406 -7.451 1.00 85.62 80 PHE A N 1
ATOM 666 C CA . PHE A 1 80 ? -4.803 -4.477 -7.264 1.00 85.62 80 PHE A CA 1
ATOM 667 C C . PHE A 1 80 ? -5.877 -5.037 -6.333 1.00 85.62 80 PHE A C 1
ATOM 669 O O . PHE A 1 80 ? -6.272 -4.329 -5.415 1.00 85.62 80 PHE A O 1
ATOM 676 N N . ALA A 1 81 ? -6.289 -6.295 -6.515 1.00 88.19 81 ALA A N 1
ATOM 677 C CA . ALA A 1 81 ? -7.278 -6.931 -5.644 1.00 88.19 81 ALA A CA 1
ATOM 678 C C . ALA A 1 81 ? -6.804 -6.976 -4.181 1.00 88.19 81 ALA A C 1
ATOM 680 O O . ALA A 1 81 ? -7.545 -6.611 -3.280 1.00 88.19 81 ALA A O 1
ATOM 681 N N . VAL A 1 82 ? -5.533 -7.322 -3.940 1.00 89.56 82 VAL A N 1
ATOM 682 C CA . VAL A 1 82 ? -4.963 -7.319 -2.580 1.00 89.56 82 VAL A CA 1
ATOM 683 C C . VAL A 1 82 ? -4.955 -5.915 -1.968 1.00 89.56 82 VAL A C 1
ATOM 685 O O . VAL A 1 82 ? -5.207 -5.767 -0.777 1.00 89.56 82 VAL A O 1
ATOM 688 N N . ILE A 1 83 ? -4.642 -4.880 -2.752 1.00 87.81 83 ILE A N 1
ATOM 689 C CA . ILE A 1 83 ? -4.668 -3.493 -2.264 1.00 87.81 83 ILE A CA 1
ATOM 690 C C . ILE A 1 83 ? -6.102 -3.062 -1.940 1.00 87.81 83 ILE A C 1
ATOM 692 O O . ILE A 1 83 ? -6.312 -2.420 -0.916 1.00 87.81 83 ILE A O 1
ATOM 696 N N . GLU A 1 84 ? -7.069 -3.415 -2.785 1.00 90.00 84 GLU A N 1
ATOM 697 C CA . GLU A 1 84 ? -8.489 -3.126 -2.569 1.00 90.00 84 GLU A CA 1
ATOM 698 C C . GLU A 1 84 ? -9.003 -3.776 -1.278 1.00 90.00 84 GLU A C 1
ATOM 700 O O . GLU A 1 84 ? -9.570 -3.078 -0.438 1.00 90.00 84 GLU A O 1
ATOM 705 N N . ASP A 1 85 ? -8.692 -5.057 -1.058 1.00 90.50 85 ASP A N 1
ATOM 706 C CA . ASP A 1 85 ? -9.030 -5.774 0.177 1.00 90.50 85 ASP A CA 1
ATOM 707 C C . ASP A 1 85 ? -8.414 -5.099 1.417 1.00 90.50 85 ASP A C 1
ATOM 709 O O . ASP A 1 85 ? -9.076 -4.942 2.441 1.00 90.50 85 ASP A O 1
ATOM 713 N N . ILE A 1 86 ? -7.150 -4.659 1.340 1.00 92.25 86 ILE A N 1
ATOM 714 C CA . ILE A 1 86 ? -6.474 -3.962 2.450 1.00 92.25 86 ILE A CA 1
ATOM 715 C C . ILE A 1 86 ? -7.129 -2.610 2.740 1.00 92.25 86 ILE A C 1
ATOM 717 O O . ILE A 1 86 ? -7.287 -2.253 3.905 1.00 92.25 86 ILE A O 1
ATOM 721 N N . ILE A 1 87 ? -7.490 -1.849 1.704 1.00 91.75 87 ILE A N 1
ATOM 722 C CA . ILE A 1 87 ? -8.170 -0.559 1.868 1.00 91.75 87 ILE A CA 1
ATOM 723 C C . ILE A 1 87 ? -9.533 -0.769 2.531 1.00 91.75 87 ILE A C 1
ATOM 725 O O . ILE A 1 87 ? -9.871 -0.031 3.452 1.00 91.75 87 ILE A O 1
ATOM 729 N N . HIS A 1 88 ? -10.283 -1.786 2.102 1.00 90.44 88 HIS A N 1
ATOM 730 C CA . HIS A 1 88 ? -11.573 -2.126 2.696 1.00 90.44 88 HIS A CA 1
ATOM 731 C C . HIS A 1 88 ? -11.435 -2.496 4.176 1.00 90.44 88 HIS A C 1
ATOM 733 O O . HIS A 1 88 ? -12.104 -1.910 5.022 1.00 90.44 88 HIS A O 1
ATOM 739 N N . LEU A 1 89 ? -10.512 -3.407 4.502 1.00 91.81 89 LEU A N 1
ATOM 740 C CA . LEU A 1 89 ? -10.222 -3.789 5.888 1.00 91.81 89 LEU A CA 1
ATOM 741 C C . LEU A 1 89 ? -9.760 -2.595 6.734 1.00 91.81 89 LEU A C 1
ATOM 743 O O . LEU A 1 89 ? -10.108 -2.500 7.907 1.00 91.81 89 LEU A O 1
ATOM 747 N N . GLY A 1 90 ? -8.977 -1.682 6.155 1.00 91.81 90 GLY A N 1
ATOM 748 C CA . GLY A 1 90 ? -8.545 -0.459 6.829 1.00 91.81 90 GLY A CA 1
ATOM 749 C C . GLY A 1 90 ? -9.709 0.475 7.160 1.00 91.81 90 GLY A C 1
ATOM 750 O O . GLY A 1 90 ? -9.743 1.026 8.256 1.00 91.81 90 GLY A O 1
ATOM 751 N N . ALA A 1 91 ? -10.679 0.612 6.253 1.00 92.44 91 ALA A N 1
ATOM 752 C CA . ALA A 1 91 ? -11.880 1.410 6.491 1.00 92.44 91 ALA A CA 1
ATOM 753 C C . ALA A 1 91 ? -12.762 0.807 7.600 1.00 92.44 91 ALA A C 1
ATOM 755 O O . ALA A 1 91 ? -13.215 1.535 8.480 1.00 92.44 91 ALA A O 1
ATOM 756 N N . GLU A 1 92 ? -12.949 -0.517 7.606 1.00 90.19 92 GLU A N 1
ATOM 757 C CA . GLU A 1 92 ? -13.674 -1.213 8.682 1.00 90.19 92 GLU A CA 1
ATOM 758 C C . GLU A 1 92 ? -12.981 -1.044 10.045 1.00 90.19 92 GLU A C 1
ATOM 760 O O . GLU A 1 92 ? -13.645 -0.855 11.063 1.00 90.19 92 GLU A O 1
ATOM 765 N N . GLN A 1 93 ? -11.643 -1.082 10.080 1.00 90.69 93 GLN A N 1
ATOM 766 C CA . GLN A 1 93 ? -10.878 -0.832 11.306 1.00 90.69 93 GLN A CA 1
ATOM 767 C C . GLN A 1 93 ? -11.019 0.610 11.796 1.00 90.69 93 GLN A C 1
ATOM 769 O O . GLN A 1 93 ? -11.215 0.814 12.988 1.00 90.69 93 GLN A O 1
ATOM 774 N N . GLU A 1 94 ? -10.962 1.602 10.904 1.00 93.56 94 GLU A N 1
ATOM 775 C CA . GLU A 1 94 ? -11.138 3.015 11.266 1.00 93.56 94 GLU A CA 1
ATOM 776 C C . GLU A 1 94 ? -12.534 3.284 11.854 1.00 93.56 94 GLU A C 1
ATOM 778 O O . GLU A 1 94 ? -12.671 4.013 12.841 1.00 93.56 94 GLU A O 1
ATOM 783 N N . GLU A 1 95 ? -13.573 2.655 11.295 1.00 91.31 95 GLU A N 1
ATOM 784 C CA . GLU A 1 95 ? -14.933 2.716 11.835 1.00 91.31 95 GLU A CA 1
ATOM 785 C C . GLU A 1 95 ? -15.016 2.072 13.227 1.00 91.31 95 GLU A C 1
ATOM 787 O O . GLU A 1 95 ? -15.543 2.683 14.162 1.00 91.31 95 GLU A O 1
ATOM 792 N N . ALA A 1 96 ? -14.447 0.875 13.392 1.00 88.62 96 ALA A N 1
ATOM 793 C CA . ALA A 1 96 ? -14.406 0.183 14.677 1.00 88.62 96 ALA A CA 1
ATOM 794 C C . ALA A 1 96 ? -13.624 0.973 15.743 1.00 88.62 96 ALA A C 1
ATOM 796 O O . ALA A 1 96 ? -14.082 1.081 16.882 1.00 88.62 96 ALA A O 1
ATOM 797 N N . ASP A 1 97 ? -12.486 1.568 15.381 1.00 92.06 97 ASP A N 1
ATOM 798 C CA . ASP A 1 97 ? -11.668 2.400 16.268 1.00 92.06 97 ASP A CA 1
ATOM 799 C C . ASP A 1 97 ? -12.427 3.659 16.702 1.00 92.06 97 ASP A C 1
ATOM 801 O O . ASP A 1 97 ? -12.462 3.981 17.894 1.00 92.06 97 ASP A O 1
ATOM 805 N N . THR A 1 98 ? -13.107 4.324 15.762 1.00 92.25 98 THR A N 1
ATOM 806 C CA . THR A 1 98 ? -13.953 5.494 16.046 1.00 92.25 98 THR A CA 1
ATOM 807 C C . THR A 1 98 ? -15.095 5.131 16.997 1.00 92.25 98 THR A C 1
ATOM 809 O O . THR A 1 98 ? -15.354 5.842 17.972 1.00 92.25 98 THR A O 1
ATOM 812 N N . ALA A 1 99 ? -15.770 4.004 16.755 1.00 88.50 99 ALA A N 1
ATOM 813 C CA . ALA A 1 99 ? -16.833 3.519 17.628 1.00 88.50 99 ALA A CA 1
ATOM 814 C C . ALA A 1 99 ? -16.304 3.178 19.034 1.00 88.50 99 ALA A C 1
ATOM 816 O O . ALA A 1 99 ? -16.925 3.534 20.038 1.00 88.50 99 ALA A O 1
ATOM 817 N N . MET A 1 100 ? -15.131 2.544 19.131 1.00 89.00 100 MET A N 1
ATOM 818 C CA . MET A 1 100 ? -14.495 2.230 20.412 1.00 89.00 100 MET A CA 1
ATOM 819 C C . MET A 1 100 ? -14.056 3.479 21.180 1.00 89.00 100 MET A C 1
ATOM 821 O O . MET A 1 100 ? -14.171 3.502 22.407 1.00 89.00 100 MET A O 1
ATOM 825 N N . GLU A 1 101 ? -13.588 4.524 20.498 1.00 90.88 101 GLU A N 1
ATOM 826 C CA . GLU A 1 101 ? -13.263 5.810 21.122 1.00 90.88 101 GLU A CA 1
ATOM 827 C C . GLU A 1 101 ? -14.512 6.475 21.718 1.00 90.88 101 GLU A C 1
ATOM 829 O O . GLU A 1 101 ? -14.508 6.843 22.895 1.00 90.88 101 GLU A O 1
ATOM 834 N N . GLN A 1 102 ? -15.617 6.521 20.965 1.00 88.81 102 GLN A N 1
ATOM 835 C CA . GLN A 1 102 ? -16.898 7.049 21.453 1.00 88.81 102 GLN A CA 1
ATOM 836 C C . GLN A 1 102 ? -17.433 6.259 22.655 1.00 88.81 102 GLN A C 1
ATOM 838 O O . GLN A 1 102 ? -17.923 6.842 23.624 1.00 88.81 102 GLN A O 1
ATOM 843 N N . LEU A 1 103 ? -17.316 4.928 22.626 1.00 87.94 103 LEU A N 1
ATOM 844 C CA . LEU A 1 103 ? -17.712 4.079 23.750 1.00 87.94 103 LEU A CA 1
ATOM 845 C C . LEU A 1 103 ? -16.856 4.349 24.994 1.00 87.94 103 LEU A C 1
ATOM 847 O O . LEU A 1 103 ? -17.397 4.478 26.093 1.00 87.94 103 LEU A O 1
ATOM 851 N N . ARG A 1 104 ? -15.533 4.476 24.838 1.00 89.25 104 ARG A N 1
ATOM 852 C CA . ARG A 1 104 ? -14.618 4.811 25.942 1.00 89.25 104 ARG A CA 1
ATOM 853 C C . ARG A 1 104 ? -14.942 6.167 26.557 1.00 89.25 104 ARG A C 1
ATOM 855 O O . ARG A 1 104 ? -14.976 6.269 27.783 1.00 89.25 104 ARG A O 1
ATOM 862 N N . GLU A 1 105 ? -15.235 7.174 25.737 1.00 88.62 105 GLU A N 1
ATOM 863 C CA . GLU A 1 105 ? -15.654 8.498 26.207 1.00 88.62 105 GLU A CA 1
ATOM 864 C C . GLU A 1 105 ? -16.979 8.427 26.980 1.00 88.62 105 GLU A C 1
ATOM 866 O O . GLU A 1 105 ? -17.077 8.943 28.097 1.00 88.62 105 GLU A O 1
ATOM 871 N N . ALA A 1 106 ? -17.979 7.726 26.436 1.00 86.31 106 ALA A N 1
ATOM 872 C CA . ALA A 1 106 ? -19.289 7.584 27.067 1.00 86.31 106 ALA A CA 1
ATOM 873 C C . ALA A 1 106 ? -19.203 6.896 28.440 1.00 86.31 106 ALA A C 1
ATOM 875 O O . ALA A 1 106 ? -19.828 7.338 29.412 1.00 86.31 106 ALA A O 1
ATOM 876 N N . VAL A 1 107 ? -18.403 5.832 28.540 1.00 87.00 107 VAL A N 1
ATOM 877 C CA . VAL A 1 107 ? -18.204 5.094 29.793 1.00 87.00 107 VAL A CA 1
ATOM 878 C C . VAL A 1 107 ? -17.269 5.858 30.745 1.00 87.00 107 VAL A C 1
ATOM 880 O O . VAL A 1 107 ? -17.468 5.823 31.959 1.00 87.00 107 VAL A O 1
ATOM 883 N N . GLY A 1 108 ? -16.319 6.633 30.220 1.00 85.75 108 GLY A N 1
ATOM 884 C CA . GLY A 1 108 ? -15.300 7.340 30.998 1.00 85.75 108 GLY A CA 1
ATOM 885 C C . GLY A 1 108 ? -14.120 6.439 31.357 1.00 85.75 108 GLY A C 1
ATOM 886 O O . GLY A 1 108 ? -13.685 6.421 32.508 1.00 85.75 108 GLY A O 1
ATOM 887 N N . VAL A 1 109 ? -13.645 5.652 30.391 1.00 86.25 109 VAL A N 1
ATOM 888 C CA . VAL A 1 109 ? -12.555 4.681 30.564 1.00 86.25 109 VAL A CA 1
ATOM 889 C C . VAL A 1 109 ? -11.370 5.069 29.684 1.00 86.25 109 VAL A C 1
ATOM 891 O O . VAL A 1 109 ? -11.551 5.539 28.561 1.00 86.25 109 VAL A O 1
ATOM 894 N N . GLY A 1 110 ? -10.151 4.882 30.198 1.00 84.69 110 GLY A N 1
ATOM 895 C CA . GLY A 1 110 ? -8.924 5.123 29.443 1.00 84.69 110 GLY A CA 1
ATOM 896 C C . GLY A 1 110 ? -8.747 4.184 28.244 1.00 84.69 110 GLY A C 1
ATOM 897 O O . GLY A 1 110 ? -9.418 3.161 28.105 1.00 84.69 110 GLY A O 1
ATOM 898 N N . VAL A 1 111 ? -7.789 4.511 27.375 1.00 82.69 111 VAL A N 1
ATOM 899 C CA . VAL A 1 111 ? -7.413 3.669 26.219 1.00 82.69 111 VAL A CA 1
ATOM 900 C C . VAL A 1 111 ? -6.933 2.270 26.619 1.00 82.69 111 VAL A C 1
ATOM 902 O O . VAL A 1 111 ? -7.030 1.335 25.830 1.00 82.69 111 VAL A O 1
ATOM 905 N N . ASP A 1 112 ? -6.439 2.137 27.846 1.00 81.25 112 ASP A N 1
ATOM 906 C CA . ASP A 1 112 ? -5.954 0.923 28.496 1.00 81.25 112 ASP A CA 1
ATOM 907 C C . ASP A 1 112 ? -7.031 0.201 29.322 1.00 81.25 112 ASP A C 1
ATOM 909 O O . ASP A 1 112 ? -6.738 -0.803 29.966 1.00 81.25 112 ASP A O 1
ATOM 913 N N . GLY A 1 113 ? -8.275 0.690 29.326 1.00 77.88 113 GLY A N 1
ATOM 914 C CA . GLY A 1 113 ? -9.349 0.092 30.119 1.00 77.88 113 GLY A CA 1
ATOM 915 C C . GLY A 1 113 ? -9.336 0.498 31.597 1.00 77.88 113 GLY A C 1
ATOM 916 O O . GLY A 1 113 ? -10.166 0.011 32.365 1.00 77.88 113 GLY A O 1
ATOM 917 N N . TRP A 1 114 ? -8.419 1.376 32.022 1.00 84.56 114 TRP A N 1
ATOM 918 C CA . TRP A 1 114 ? -8.263 1.731 33.430 1.00 84.56 114 TRP A CA 1
ATOM 919 C C . TRP A 1 114 ? -9.235 2.834 33.875 1.00 84.56 114 TRP A C 1
ATOM 921 O O . TRP A 1 114 ? -9.582 3.744 33.116 1.00 84.56 114 TRP A O 1
ATOM 931 N N . VAL A 1 115 ? -9.659 2.759 35.139 1.00 86.06 115 VAL A N 1
ATOM 932 C CA . VAL A 1 115 ? -10.529 3.736 35.804 1.00 86.06 115 VAL A CA 1
ATOM 933 C C . VAL A 1 115 ? -10.107 3.894 37.267 1.00 86.06 115 VAL A C 1
ATOM 935 O O . VAL A 1 115 ? -9.579 2.963 37.877 1.00 86.06 115 VAL A O 1
ATOM 938 N N . SER A 1 116 ? -10.338 5.072 37.852 1.00 86.38 116 SER A N 1
ATOM 939 C CA . SER A 1 116 ? -10.075 5.294 39.275 1.00 86.38 116 SER A CA 1
ATOM 940 C C . SER A 1 116 ? -11.025 4.455 40.146 1.00 86.38 116 SER A C 1
ATOM 942 O O . SER A 1 116 ? -12.188 4.259 39.794 1.00 86.38 116 SER A O 1
ATOM 944 N N . ASN A 1 117 ? -10.574 4.006 41.323 1.00 85.25 117 ASN A N 1
ATOM 945 C CA . ASN A 1 117 ? -11.429 3.244 42.249 1.00 85.25 117 ASN A CA 1
ATOM 946 C C . ASN A 1 117 ? -12.715 3.990 42.641 1.00 85.25 117 ASN A C 1
ATOM 948 O O . ASN A 1 117 ? -13.729 3.352 42.908 1.00 85.25 117 ASN A O 1
ATOM 952 N N . ASN A 1 118 ? -12.679 5.324 42.685 1.00 87.94 118 ASN A N 1
ATOM 953 C CA . ASN A 1 118 ? -13.849 6.133 43.030 1.00 87.94 118 ASN A CA 1
ATOM 954 C C . ASN A 1 118 ? -14.900 6.130 41.912 1.00 87.94 118 ASN A C 1
ATOM 956 O O . ASN A 1 118 ? -16.090 6.242 42.197 1.00 87.94 118 ASN A O 1
ATOM 960 N N . ASP A 1 119 ? -14.462 5.980 40.661 1.00 86.31 119 ASP A N 1
ATOM 961 C CA . ASP A 1 119 ? -15.318 6.035 39.475 1.00 86.31 119 ASP A CA 1
ATOM 962 C C . ASP A 1 119 ? -15.686 4.637 38.949 1.00 86.31 119 ASP A C 1
ATOM 964 O O . ASP A 1 119 ? -16.555 4.514 38.091 1.00 86.31 119 ASP A O 1
ATOM 968 N N . PHE A 1 120 ? -15.076 3.573 39.485 1.00 84.94 120 PHE A N 1
ATOM 969 C CA . PHE A 1 120 ? -15.245 2.191 39.024 1.00 84.94 120 PHE A CA 1
ATOM 970 C C . PHE A 1 120 ? -16.712 1.749 38.932 1.00 84.94 120 PHE A C 1
ATOM 972 O O . PHE A 1 120 ? -17.163 1.309 37.874 1.00 84.94 120 PHE A O 1
ATOM 979 N N . GLU A 1 121 ? -17.483 1.904 40.013 1.00 87.62 121 GLU A N 1
ATOM 980 C CA . GLU A 1 121 ? -18.900 1.508 40.031 1.00 87.62 121 GLU A CA 1
ATOM 981 C C . GLU A 1 121 ? -19.751 2.363 39.080 1.00 87.62 121 GLU A C 1
ATOM 983 O O . GLU A 1 121 ? -20.669 1.856 38.434 1.00 87.62 121 GLU A O 1
ATOM 988 N N . ALA A 1 122 ? -19.420 3.651 38.937 1.00 88.56 122 ALA A N 1
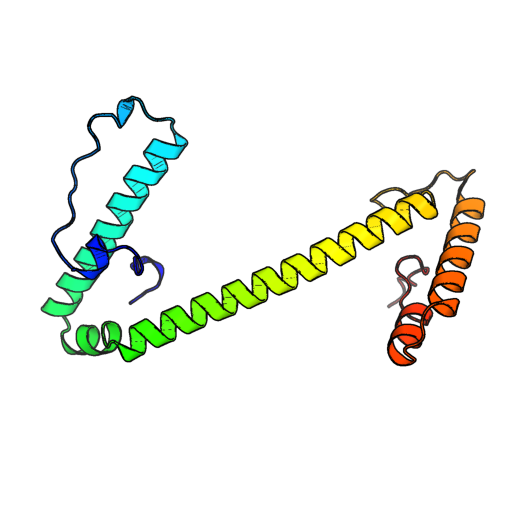ATOM 989 C CA . ALA A 1 122 ? -20.108 4.542 38.008 1.00 88.56 122 ALA A CA 1
ATOM 990 C C . ALA A 1 122 ? -19.847 4.133 36.550 1.00 88.56 122 ALA A C 1
ATOM 992 O O . ALA A 1 122 ? -20.787 4.037 35.759 1.00 88.56 122 ALA A O 1
ATOM 993 N N . SER A 1 123 ? -18.595 3.829 36.202 1.00 86.81 123 SER A N 1
ATOM 994 C CA . SER A 1 123 ? -18.220 3.338 34.874 1.00 86.81 123 SER A CA 1
ATOM 9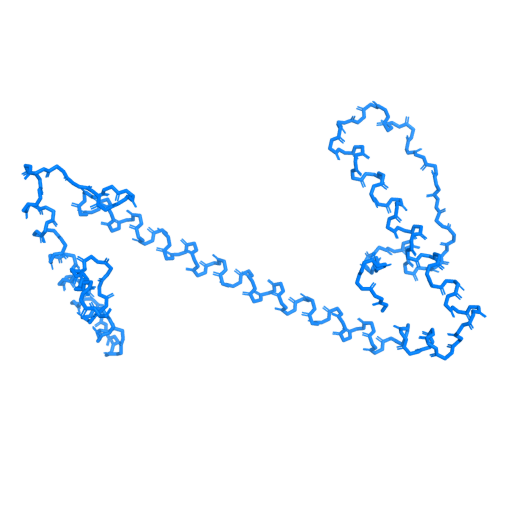95 C C . SER A 1 123 ? -18.843 1.974 34.580 1.00 86.81 123 SER A C 1
ATOM 997 O O . SER A 1 123 ? -19.391 1.781 33.499 1.00 86.81 123 SER A O 1
ATOM 999 N N . LYS A 1 124 ? -18.884 1.054 35.551 1.00 87.25 124 LYS A N 1
ATOM 1000 C CA . LYS A 1 124 ? -19.578 -0.236 35.405 1.00 87.25 124 LYS A CA 1
ATOM 1001 C C . LYS A 1 124 ? -21.076 -0.061 35.140 1.00 87.25 124 LYS A C 1
ATOM 1003 O O . LYS A 1 124 ? -21.632 -0.748 34.284 1.00 87.25 124 LYS A O 1
ATOM 1008 N N . GLY A 1 125 ? -21.723 0.884 35.827 1.00 88.69 125 GLY A N 1
ATOM 1009 C CA . GLY A 1 125 ? -23.113 1.259 35.557 1.00 88.69 125 GLY A CA 1
ATOM 1010 C C . GLY A 1 125 ? -23.312 1.775 34.128 1.00 88.69 125 GLY A C 1
ATOM 1011 O O . GLY A 1 125 ? -24.217 1.316 33.431 1.00 88.69 125 GLY A O 1
ATOM 1012 N N . LYS A 1 126 ? -22.422 2.657 33.658 1.00 89.12 126 LYS A N 1
ATOM 1013 C CA . LYS A 1 126 ? -22.452 3.187 32.285 1.00 89.12 126 LYS A CA 1
ATOM 1014 C C . LYS A 1 126 ? -22.230 2.110 31.224 1.00 89.12 126 LYS A C 1
ATOM 1016 O O . LYS A 1 126 ? -22.923 2.129 30.215 1.00 89.12 126 LYS A O 1
ATOM 1021 N N . VAL A 1 127 ? -21.324 1.152 31.448 1.00 90.69 127 VAL A N 1
ATOM 1022 C CA . VAL A 1 127 ? -21.131 -0.011 30.556 1.00 90.69 127 VAL A CA 1
ATOM 1023 C C . VAL A 1 127 ? -22.452 -0.754 30.352 1.00 90.69 127 VAL A C 1
ATOM 1025 O O . VAL A 1 127 ? -22.837 -1.021 29.215 1.00 90.69 127 VAL A O 1
ATOM 1028 N N . GLN A 1 128 ? -23.168 -1.051 31.442 1.00 89.31 128 GLN A N 1
ATOM 1029 C CA . GLN A 1 128 ? -24.451 -1.759 31.378 1.00 89.31 128 GLN A CA 1
ATOM 1030 C C . GLN A 1 128 ? -25.533 -0.928 30.680 1.00 89.31 128 GLN A C 1
ATOM 1032 O O . GLN A 1 128 ? -26.292 -1.463 29.874 1.00 89.31 128 GLN A O 1
ATOM 1037 N N . GLU A 1 129 ? -25.583 0.380 30.941 1.00 91.50 129 GLU A N 1
ATOM 1038 C CA . GLU A 1 129 ? -26.512 1.294 30.271 1.00 91.50 129 GLU A CA 1
ATOM 1039 C C . GLU A 1 129 ? -26.258 1.356 28.758 1.00 91.50 129 GLU A C 1
ATOM 1041 O O . GLU A 1 129 ? -27.192 1.246 27.964 1.00 91.50 129 GLU A O 1
ATOM 1046 N N . VAL A 1 130 ? -24.995 1.498 28.351 1.00 90.00 130 VAL A N 1
ATOM 1047 C CA . VAL A 1 130 ? -24.593 1.542 26.941 1.00 90.00 130 VAL A CA 1
ATOM 1048 C C . VAL A 1 130 ? -24.903 0.213 26.250 1.00 90.00 130 VAL A C 1
ATOM 10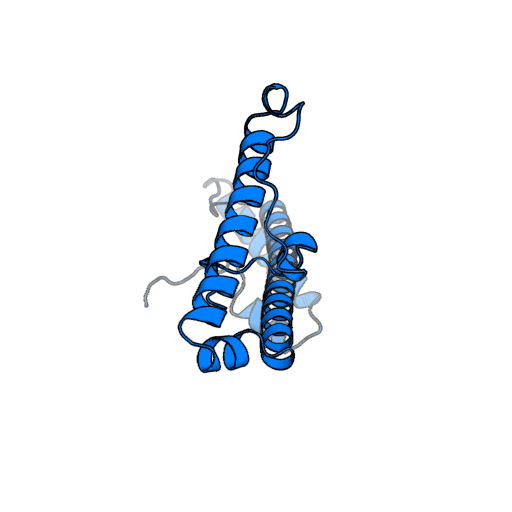50 O O . VAL A 1 130 ? -25.522 0.221 25.187 1.00 90.00 130 VAL A O 1
ATOM 1053 N N . LYS A 1 131 ? -24.570 -0.927 26.872 1.00 90.81 131 LYS A N 1
ATOM 1054 C CA . LYS A 1 131 ? -24.907 -2.263 26.352 1.00 90.81 131 LYS A CA 1
ATOM 1055 C C . LYS A 1 131 ? -26.420 -2.430 26.172 1.00 90.81 131 LYS A C 1
ATOM 1057 O O . LYS A 1 131 ? -26.861 -2.905 25.128 1.00 90.81 131 LYS A O 1
ATOM 1062 N N . ALA A 1 132 ? -27.224 -1.997 27.145 1.00 92.56 132 ALA A N 1
ATOM 1063 C CA . ALA A 1 132 ? -28.683 -2.070 27.069 1.00 92.56 132 ALA A CA 1
ATOM 1064 C C . ALA A 1 132 ? -29.260 -1.206 25.935 1.00 92.56 132 ALA A C 1
ATOM 1066 O O . ALA A 1 132 ? -30.102 -1.692 25.183 1.00 92.56 132 ALA A O 1
ATOM 1067 N N . LYS A 1 133 ? -28.777 0.033 25.768 1.00 90.50 133 LYS A N 1
ATOM 1068 C CA . LYS A 1 133 ? -29.201 0.924 24.672 1.00 90.50 133 LYS A CA 1
ATOM 1069 C C . LYS A 1 133 ? -28.835 0.366 23.299 1.00 90.50 133 LYS A C 1
ATOM 1071 O O . LYS A 1 133 ? -29.665 0.383 22.399 1.00 90.50 133 LYS A O 1
ATOM 1076 N N . LEU A 1 134 ? -27.622 -0.165 23.141 1.00 88.88 134 LEU A N 1
ATOM 1077 C CA . LEU A 1 134 ? -27.194 -0.787 21.883 1.00 88.88 134 LEU A CA 1
ATOM 1078 C C . LEU A 1 134 ? -28.049 -2.009 21.542 1.00 88.88 134 LEU A C 1
ATOM 1080 O O . LEU A 1 134 ? -28.463 -2.165 20.399 1.00 88.88 134 LEU A O 1
ATOM 1084 N N . LEU A 1 135 ? -28.378 -2.839 22.535 1.00 92.38 135 LEU A N 1
ATOM 1085 C CA . LEU A 1 135 ? -29.310 -3.949 22.349 1.00 92.38 135 LEU A CA 1
ATOM 1086 C C . LEU A 1 135 ? -30.722 -3.458 22.007 1.00 92.38 135 LEU A C 1
ATOM 1088 O O . LEU A 1 135 ? -31.388 -4.089 21.201 1.00 92.38 135 LEU A O 1
ATOM 1092 N N . GLU A 1 136 ? -31.213 -2.369 22.593 1.00 92.38 136 GLU A N 1
ATOM 1093 C CA . GLU A 1 136 ? -32.529 -1.806 22.249 1.00 92.38 136 GLU A CA 1
ATOM 1094 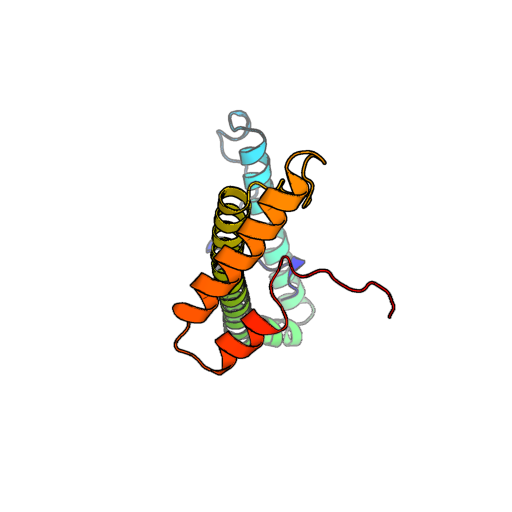C C . GLU A 1 136 ? -32.590 -1.313 20.795 1.00 92.38 136 GLU A C 1
ATOM 1096 O O . GLU A 1 136 ? -33.598 -1.521 20.128 1.00 92.38 136 GLU A O 1
ATOM 1101 N N . MET A 1 137 ? -31.506 -0.712 20.301 1.00 88.44 137 MET A N 1
ATOM 1102 C CA . MET A 1 137 ? -31.411 -0.151 18.948 1.00 88.44 137 MET A CA 1
ATOM 1103 C C . MET A 1 137 ? -31.025 -1.178 17.867 1.00 88.44 137 MET A C 1
ATOM 1105 O O . MET A 1 137 ? -31.056 -0.849 16.684 1.00 88.44 137 MET A O 1
ATOM 1109 N N . CYS A 1 138 ? -30.623 -2.394 18.250 1.00 89.88 138 CYS A N 1
ATOM 1110 C CA . CYS A 1 138 ? -30.180 -3.437 17.326 1.00 89.88 138 CYS A CA 1
ATOM 1111 C C . CYS A 1 138 ? -31.366 -4.285 16.837 1.00 89.88 138 CYS A C 1
ATOM 1113 O O . CYS A 1 138 ? -31.911 -5.110 17.582 1.00 89.88 138 CYS A O 1
ATOM 1115 N N . ASP A 1 139 ? -31.729 -4.083 15.569 1.00 92.56 139 ASP A N 1
ATOM 1116 C CA . ASP A 1 139 ? -32.816 -4.797 14.892 1.00 92.56 139 ASP A CA 1
ATOM 1117 C C . ASP A 1 139 ? -32.388 -6.175 14.351 1.00 92.56 139 ASP A C 1
ATOM 1119 O O . ASP A 1 139 ? -33.235 -7.056 14.172 1.00 92.56 139 ASP A O 1
ATOM 1123 N N . ASP A 1 140 ? -31.090 -6.387 14.093 1.00 93.69 140 ASP A N 1
ATOM 1124 C CA . ASP A 1 140 ? -30.577 -7.647 13.548 1.00 93.69 140 ASP A CA 1
ATOM 1125 C C . ASP A 1 140 ? -30.393 -8.719 14.647 1.00 93.69 140 ASP A C 1
ATOM 1127 O O . ASP A 1 140 ? -29.625 -8.521 15.595 1.00 93.69 140 ASP A O 1
ATOM 1131 N N . PRO A 1 141 ? -31.052 -9.892 14.545 1.00 90.88 141 PRO A N 1
ATOM 1132 C CA . PRO A 1 141 ? -30.968 -10.924 15.578 1.00 90.88 141 PRO A CA 1
ATOM 1133 C C . PRO A 1 141 ? -29.561 -11.497 15.790 1.00 90.88 141 PRO A C 1
ATOM 1135 O O . PRO A 1 141 ? -29.237 -11.895 16.908 1.00 90.88 141 PRO A O 1
ATOM 1138 N N . LEU A 1 142 ? -28.734 -11.569 14.741 1.00 87.31 142 LEU A N 1
ATOM 1139 C CA . LEU A 1 142 ? -27.393 -12.146 14.826 1.00 87.31 142 LEU A CA 1
ATOM 1140 C C . LEU A 1 142 ? -26.423 -11.168 15.498 1.00 87.31 142 LEU A C 1
ATOM 1142 O O . LEU A 1 142 ? -25.642 -11.568 16.363 1.00 87.31 142 LEU A O 1
ATOM 1146 N N . GLU A 1 143 ? -26.483 -9.890 15.132 1.00 86.38 143 GLU A N 1
ATOM 1147 C CA . GLU A 1 143 ? -25.737 -8.818 15.792 1.00 86.38 143 GLU A CA 1
ATOM 1148 C C . GLU A 1 143 ? -26.152 -8.657 17.250 1.00 86.38 143 GLU A C 1
ATOM 1150 O O . GLU A 1 143 ? -25.291 -8.501 18.115 1.00 86.38 143 GLU A O 1
ATOM 1155 N N . ARG A 1 144 ? -27.445 -8.803 17.555 1.00 91.00 144 ARG A N 1
ATOM 1156 C CA . ARG A 1 144 ? -27.944 -8.777 18.931 1.00 91.00 144 ARG A CA 1
ATOM 1157 C C . ARG A 1 144 ? -27.304 -9.866 19.794 1.00 91.00 144 ARG A C 1
ATOM 1159 O O . ARG A 1 144 ? -26.874 -9.574 20.908 1.00 91.00 144 ARG A O 1
ATOM 1166 N N . THR A 1 145 ? -27.209 -11.099 19.290 1.00 89.31 145 THR A N 1
ATOM 1167 C CA . THR A 1 145 ? -26.521 -12.194 19.997 1.00 89.31 145 THR A CA 1
ATOM 1168 C C . THR A 1 145 ? -25.037 -11.884 20.188 1.00 89.31 145 THR A C 1
ATOM 1170 O O . THR A 1 145 ? -24.527 -12.027 21.294 1.00 89.31 145 THR A O 1
ATOM 1173 N N . LYS A 1 146 ? -24.350 -11.369 19.160 1.00 86.62 146 LYS A N 1
ATOM 1174 C CA . LYS A 1 146 ? -22.936 -10.971 19.280 1.00 86.62 146 LYS A CA 1
ATOM 1175 C C . LYS A 1 146 ? -22.724 -9.871 20.323 1.00 86.62 146 LYS A C 1
ATOM 1177 O O . LYS A 1 146 ? -21.806 -9.975 21.127 1.00 86.62 146 LYS A O 1
ATOM 1182 N N . LEU A 1 147 ? -23.573 -8.843 20.343 1.00 87.75 147 LEU A N 1
ATOM 1183 C CA . LEU A 1 147 ? -23.530 -7.772 21.346 1.00 87.75 147 LEU A CA 1
ATOM 1184 C C . LEU A 1 147 ? -23.817 -8.290 22.757 1.00 87.75 147 LEU A C 1
ATOM 1186 O O . LEU A 1 147 ? -23.286 -7.758 23.730 1.00 87.75 147 LEU A O 1
ATOM 1190 N N . GLN A 1 148 ? -24.671 -9.303 22.881 1.00 88.06 148 GLN A N 1
ATOM 1191 C CA . GLN A 1 148 ? -25.005 -9.907 24.162 1.00 88.06 148 GLN A CA 1
ATOM 1192 C C . GLN A 1 148 ? -23.840 -10.733 24.725 1.00 88.06 148 GLN A C 1
ATOM 1194 O O . GLN A 1 148 ? -23.535 -10.582 25.911 1.00 88.06 148 GLN A O 1
ATOM 1199 N N . ASP A 1 149 ? -23.191 -11.534 23.876 1.00 88.75 149 ASP A N 1
ATOM 1200 C CA . ASP A 1 149 ? -22.195 -12.540 24.272 1.00 88.75 149 ASP A CA 1
ATOM 1201 C C . ASP A 1 149 ? -20.743 -12.030 24.235 1.00 88.75 149 ASP A C 1
ATOM 1203 O O . ASP A 1 149 ? -19.871 -12.590 24.900 1.00 88.75 149 ASP A O 1
ATOM 1207 N N . HIS A 1 150 ? -20.459 -10.993 23.443 1.00 87.31 150 HIS A N 1
ATOM 1208 C CA . HIS A 1 150 ? -19.100 -10.519 23.158 1.00 87.31 150 HIS A CA 1
ATOM 1209 C C . HIS A 1 150 ? -18.976 -8.998 23.281 1.00 87.31 150 HIS A C 1
ATOM 1211 O O . HIS A 1 150 ? -18.306 -8.351 22.471 1.00 87.31 150 HIS A O 1
ATOM 1217 N N . PHE A 1 151 ? -19.637 -8.395 24.273 1.00 88.50 151 PHE A N 1
ATOM 1218 C CA . PHE A 1 151 ? -19.530 -6.952 24.459 1.00 88.50 151 PHE A CA 1
ATOM 1219 C C . PHE A 1 151 ? -18.090 -6.572 24.859 1.00 88.50 151 PHE A C 1
ATOM 1221 O O . PHE A 1 151 ? -17.545 -7.193 25.772 1.00 88.50 151 PHE A O 1
ATOM 1228 N N . PRO A 1 152 ? -17.470 -5.535 24.260 1.00 84.06 152 PRO A N 1
ATOM 1229 C CA . PRO A 1 152 ? -16.045 -5.229 24.459 1.00 84.06 152 PRO A CA 1
ATOM 1230 C C . PRO A 1 152 ? -15.608 -4.952 25.905 1.00 84.06 152 PRO A C 1
ATOM 1232 O O . PRO A 1 152 ? -14.420 -5.009 26.207 1.00 84.06 152 PRO A O 1
ATOM 1235 N N . PHE A 1 153 ? -16.555 -4.619 26.786 1.00 84.75 153 PHE A N 1
ATOM 1236 C CA . PHE A 1 153 ? -16.315 -4.293 28.195 1.00 84.75 153 PHE A CA 1
ATOM 1237 C C . PHE A 1 153 ? -16.889 -5.336 29.164 1.00 84.75 153 PHE A C 1
ATOM 1239 O O . PHE A 1 153 ? -16.946 -5.082 30.369 1.00 84.75 153 PHE A O 1
ATOM 1246 N N . ASP A 1 154 ? -17.358 -6.482 28.661 1.00 85.56 154 ASP A N 1
ATOM 1247 C CA . ASP A 1 154 ? -17.686 -7.600 29.538 1.00 85.56 154 ASP A CA 1
ATOM 1248 C C . ASP A 1 154 ? -16.403 -8.114 30.208 1.00 85.56 154 ASP A C 1
ATOM 1250 O O . ASP A 1 154 ? -15.312 -8.073 29.637 1.00 85.56 154 ASP A O 1
ATOM 1254 N N . GLY A 1 155 ? -16.528 -8.573 31.454 1.00 76.62 155 GLY A N 1
ATOM 1255 C CA . GLY A 1 155 ? -15.411 -9.211 32.138 1.00 76.62 155 GLY A CA 1
ATOM 1256 C C . GLY A 1 155 ? -15.028 -10.484 31.392 1.00 76.62 155 GLY A C 1
ATOM 1257 O O . GLY A 1 155 ? -15.843 -11.399 31.294 1.00 76.62 155 GLY A O 1
ATOM 1258 N N . PHE A 1 156 ? -13.805 -10.534 30.872 1.00 66.56 156 PHE A N 1
ATOM 1259 C CA . PHE A 1 156 ? -13.232 -11.771 30.364 1.00 66.56 156 PHE A CA 1
ATOM 1260 C C . PHE A 1 156 ? -12.804 -12.625 31.555 1.00 66.56 156 PHE A C 1
ATOM 1262 O O . PHE A 1 156 ? -12.029 -12.174 32.398 1.00 66.56 156 PHE A O 1
ATOM 1269 N N . ASP A 1 157 ? -13.329 -13.844 31.632 1.00 63.34 157 ASP A N 1
ATOM 1270 C CA . ASP A 1 157 ? -12.814 -14.848 32.556 1.00 63.34 157 ASP A CA 1
ATOM 1271 C C . ASP A 1 157 ? -11.517 -15.399 31.942 1.00 63.34 157 ASP A C 1
ATOM 1273 O O . ASP A 1 157 ? -11.548 -16.055 30.901 1.00 63.34 157 ASP A O 1
ATOM 1277 N N . GLU A 1 158 ? -10.361 -15.066 32.523 1.00 61.44 158 GLU A N 1
ATOM 1278 C CA . GLU A 1 158 ? -9.042 -15.513 32.035 1.00 61.44 158 GLU A CA 1
ATOM 1279 C C . GLU A 1 158 ? -8.739 -16.985 32.400 1.00 61.44 158 GLU A C 1
ATOM 1281 O O . GLU A 1 158 ? -7.642 -17.482 32.142 1.00 61.44 158 GLU A O 1
ATOM 1286 N N . GLU A 1 159 ? -9.698 -17.710 32.986 1.00 59.88 159 GLU A N 1
ATOM 1287 C CA . GLU A 1 159 ? -9.589 -19.138 33.300 1.00 59.88 159 GLU A CA 1
ATOM 1288 C C . GLU A 1 159 ? -9.945 -20.015 32.082 1.00 59.88 159 GLU A C 1
ATOM 1290 O O . GLU A 1 159 ? -11.023 -20.611 32.011 1.00 59.88 159 GLU A O 1
ATOM 1295 N N . ALA A 1 160 ? -9.024 -20.118 31.117 1.00 48.19 160 ALA A N 1
ATOM 1296 C CA . ALA A 1 160 ? -9.078 -21.102 30.027 1.00 48.19 160 ALA A CA 1
ATOM 1297 C C . ALA A 1 160 ? -7.711 -21.744 29.748 1.00 48.19 160 ALA A C 1
ATOM 1299 O O . ALA A 1 160 ? -6.701 -21.007 29.665 1.00 48.19 160 ALA A O 1
#

Mean predicted aligned error: 11.17 Å

Sequence (160 aa):
MPRYFQNYGDPESESLEKPKLELPSDYDSLSHSKQIAVRETIRKRVIHYLYAILTSRLNPEHYNAIFNQSAVVRQRLFEFAVIEDIIHLGAEQEEADTAMEQLREAVGVGVDGWVSNNDFEASKGKVQEVKAKLLEMCDDPLERTKLQDHFPFDGFDEEA

Organism: NCBI:txid1160497

InterPro domains:
  IPR051035 Mitochondrial inheritance protein 9 [PTHR36091] (1-81)

Secondary structure (DSSP, 8-state):
--GGG--TT-HHHHTTPPPP-PPPTTGGGS-HHHHHHHHHHHHHHHHHHHHHHHHHHH-HHHHHHHS-HHHHHHHHHHHHHHHHHHHHHHHHHHHHHHHHHHHHHHHT--TTS---TTTHHHHHHHHHHHHHHHHHH---HHHHHHHHH--TTSPP----

pLDDT: mean 88.39, std 6.78, range [48.19, 97.12]

Solvent-accessible surface area (backbone atoms only — not comparable to full-atom values): 9339 Å² total; per-residue (Å²): 104,62,74,95,41,56,45,84,93,39,71,66,47,70,69,62,49,88,67,75,82,76,74,62,97,60,45,90,78,45,55,70,71,56,43,50,51,53,53,50,51,46,49,41,38,47,44,26,40,50,52,53,53,50,33,44,73,76,36,49,70,59,31,52,62,40,68,28,68,70,49,49,49,51,53,49,52,52,53,50,52,56,49,52,54,49,51,52,54,48,53,56,47,53,53,51,51,54,52,51,50,54,50,29,61,72,36,62,39,46,101,85,70,52,66,54,84,90,47,41,68,59,29,54,50,36,48,53,52,51,54,49,52,52,53,72,71,44,83,50,71,68,60,38,51,46,54,71,78,62,41,96,82,57,85,77,78,83,87,123

Foldseek 3Di:
DPPQLDDPPDPLLVVLPDDDPDDPPCLVVDDPVVNVVRVVVSVSSNSSSCCLVCCCVVPVVVNCVCVPPVNVVVVVVVVVVVVVVVVVVVVVVVVVVVVVVVLCVQLVADPVRDDDPVCVVVSVVSLVVVLVVCLVPDPDPVVNVCSVPPPPPPDDDPPD